Protein AF-A0A962X498-F1 (afdb_monomer_lite)

Sequence (170 aa):
VLIGLQLFASPPLLTGLVALLLALTQMLRVAGWHHPGVWRIPILWVLYTGILWLIAGLLLLALSSFGLLGSNLAKHALGVGGIGILTLGMMARVSLGHSGRPIEPARSIAIAFILLNVAAALRVFGPLLPFGAYTFWVHLAGGIWIICFLLFCRVYLPILSRPRIDGKPG

Secondary structure (DSSP, 8-state):
-HHHHHHTT--HHHHHHHHHHHHHHHHHHHHHH--GGGGG-HHHHHHHHHHHHHHHHHHHHHHHHTTSS-HHHHHHIIIIIIIIHHHHHHHHHHHHHHTT--S---HHHHHHHHHHHHHHHHHHHGGGSSSS-HHHHHHHHHHHHHHHHHHHHHHHHHHHTS--TT-S--

Structure (mmCIF, N/CA/C/O backbone):
data_AF-A0A962X498-F1
#
_entry.id   AF-A0A962X498-F1
#
loop_
_atom_site.group_PDB
_atom_site.id
_atom_site.type_symbol
_atom_site.label_atom_id
_atom_site.label_alt_id
_atom_site.label_comp_id
_atom_site.label_asym_id
_atom_site.label_entity_id
_atom_site.label_seq_id
_atom_site.pdbx_PDB_ins_code
_atom_site.Cartn_x
_atom_site.Cartn_y
_atom_site.Cartn_z
_atom_site.occupancy
_atom_site.B_iso_or_equiv
_atom_site.auth_seq_id
_atom_site.auth_comp_id
_atom_site.auth_asym_id
_atom_site.auth_atom_id
_atom_site.pdbx_PDB_model_num
ATOM 1 N N . VAL A 1 1 ? 18.383 6.383 3.170 1.00 66.44 1 VAL A N 1
ATOM 2 C CA . VAL A 1 1 ? 19.361 5.838 2.194 1.00 66.44 1 VAL A CA 1
ATOM 3 C C . VAL A 1 1 ? 18.878 6.003 0.754 1.00 66.44 1 VAL A C 1
ATOM 5 O O . VAL A 1 1 ? 19.384 6.905 0.112 1.00 66.44 1 VAL A O 1
ATOM 8 N N . LEU A 1 2 ? 17.871 5.261 0.259 1.00 66.25 2 LEU A N 1
ATOM 9 C CA . LEU A 1 2 ? 17.410 5.370 -1.146 1.00 66.25 2 LEU A CA 1
ATOM 10 C C . LEU A 1 2 ? 16.945 6.777 -1.566 1.00 66.25 2 LEU A C 1
ATOM 12 O O . LEU A 1 2 ? 17.331 7.246 -2.627 1.00 66.25 2 LEU A O 1
ATOM 16 N N . ILE A 1 3 ? 16.174 7.468 -0.716 1.00 70.56 3 ILE A N 1
ATOM 17 C CA . ILE A 1 3 ? 15.757 8.861 -0.971 1.00 70.56 3 ILE A CA 1
ATOM 18 C C . ILE A 1 3 ? 16.984 9.777 -1.083 1.00 70.56 3 ILE A C 1
ATOM 20 O O . ILE A 1 3 ? 17.054 10.604 -1.979 1.00 70.56 3 ILE A O 1
ATOM 24 N N . GLY A 1 4 ? 17.991 9.577 -0.225 1.00 59.69 4 GLY A N 1
ATOM 25 C CA . GLY A 1 4 ? 19.258 10.305 -0.308 1.00 59.69 4 GLY A CA 1
ATOM 26 C C . GLY A 1 4 ? 19.983 10.037 -1.627 1.00 59.69 4 GLY A C 1
ATOM 27 O O . GLY A 1 4 ? 20.344 10.977 -2.318 1.00 59.69 4 GLY A O 1
ATOM 28 N N . LEU A 1 5 ? 20.117 8.770 -2.032 1.00 70.25 5 LEU A N 1
ATOM 29 C CA . LEU A 1 5 ? 20.758 8.408 -3.304 1.00 70.25 5 LEU A CA 1
ATOM 30 C C . LEU A 1 5 ? 20.066 9.061 -4.513 1.00 70.25 5 LEU A C 1
ATOM 32 O O . LEU A 1 5 ? 20.739 9.547 -5.418 1.00 70.25 5 LEU A O 1
ATOM 36 N N . GLN A 1 6 ? 18.732 9.129 -4.505 1.00 70.88 6 GLN A N 1
ATOM 37 C CA . GLN A 1 6 ? 17.962 9.795 -5.559 1.00 70.88 6 GLN A CA 1
ATOM 38 C C . GLN A 1 6 ? 18.151 11.318 -5.560 1.00 70.88 6 GLN A C 1
ATOM 40 O O . GLN A 1 6 ? 18.289 11.907 -6.628 1.00 70.88 6 GLN A O 1
ATOM 45 N N . LEU A 1 7 ? 18.189 11.951 -4.384 1.00 70.69 7 LEU A N 1
ATOM 46 C CA . LEU A 1 7 ? 18.394 13.399 -4.253 1.00 70.69 7 LEU A CA 1
ATOM 47 C C . LEU A 1 7 ? 19.809 13.836 -4.653 1.00 70.69 7 LEU A C 1
ATOM 49 O O . LEU A 1 7 ? 19.977 14.922 -5.196 1.00 70.69 7 LEU A O 1
ATOM 53 N N . PHE A 1 8 ? 20.812 12.983 -4.436 1.00 75.38 8 PHE A N 1
ATOM 54 C CA . PHE A 1 8 ? 22.204 13.249 -4.812 1.00 75.38 8 PHE A CA 1
ATOM 55 C C . PHE A 1 8 ? 22.573 12.726 -6.210 1.00 75.38 8 PHE A C 1
ATOM 57 O O . PHE A 1 8 ? 23.755 12.557 -6.495 1.00 75.38 8 PHE A O 1
ATOM 64 N N . ALA A 1 9 ? 21.582 12.436 -7.068 1.00 72.19 9 ALA A N 1
ATOM 65 C CA . ALA A 1 9 ? 21.782 11.931 -8.432 1.00 72.19 9 ALA A CA 1
ATOM 66 C C . ALA A 1 9 ? 22.771 10.748 -8.508 1.00 72.19 9 ALA A C 1
ATOM 68 O O . ALA A 1 9 ? 23.609 10.662 -9.406 1.00 72.19 9 ALA A O 1
ATOM 69 N N . SER A 1 10 ? 22.693 9.837 -7.533 1.00 77.19 10 SER A N 1
ATOM 70 C CA . SER A 1 10 ? 23.596 8.690 -7.458 1.00 77.19 10 SER A CA 1
ATOM 71 C C . SER A 1 10 ? 23.469 7.799 -8.698 1.00 77.19 10 SER A C 1
ATOM 73 O O . SER A 1 10 ? 22.379 7.705 -9.273 1.00 77.19 10 SER A O 1
ATOM 75 N N . PRO A 1 11 ? 24.542 7.081 -9.084 1.00 85.56 11 PRO A N 1
ATOM 76 C CA . PRO A 1 11 ? 24.522 6.213 -10.253 1.00 85.56 11 PRO A CA 1
ATOM 77 C C . PRO A 1 11 ? 23.326 5.243 -10.226 1.00 85.56 11 PRO A C 1
ATOM 79 O O . PRO A 1 11 ? 23.074 4.625 -9.181 1.00 85.56 11 PRO A O 1
ATOM 82 N N . PRO A 1 12 ? 22.607 5.051 -11.351 1.00 86.75 12 PRO A N 1
ATOM 83 C CA . PRO A 1 12 ? 21.458 4.147 -11.413 1.00 86.75 12 PRO A CA 1
ATOM 84 C C . PRO A 1 12 ? 21.793 2.736 -10.919 1.00 86.75 12 PRO A C 1
ATOM 86 O O . PRO A 1 12 ? 21.035 2.161 -10.142 1.00 86.75 12 PRO A O 1
ATOM 89 N N . LEU A 1 13 ? 22.986 2.232 -11.256 1.00 90.94 13 LEU A N 1
ATOM 90 C CA . LEU A 1 13 ? 23.492 0.941 -10.787 1.00 90.94 13 LEU A CA 1
ATOM 91 C C . LEU A 1 13 ? 23.494 0.831 -9.254 1.00 90.94 13 LEU A C 1
ATOM 93 O O . LEU A 1 13 ? 22.976 -0.142 -8.710 1.00 90.94 13 LEU A O 1
ATOM 97 N N . LEU A 1 14 ? 24.025 1.839 -8.552 1.00 92.94 14 LEU A N 1
ATOM 98 C CA . LEU A 1 14 ? 24.075 1.843 -7.088 1.00 92.94 14 LEU A CA 1
ATOM 99 C C . LEU A 1 14 ? 22.663 1.834 -6.492 1.00 92.94 14 LEU A C 1
ATOM 101 O O . LEU A 1 14 ? 22.377 1.047 -5.592 1.00 92.94 14 LEU A O 1
ATOM 105 N N . THR A 1 15 ? 21.764 2.666 -7.025 1.00 92.06 15 THR A N 1
ATOM 106 C CA . THR A 1 15 ? 20.360 2.704 -6.585 1.00 92.06 15 THR A CA 1
ATOM 107 C C . THR A 1 15 ? 19.686 1.343 -6.766 1.00 92.06 15 THR A C 1
ATOM 109 O O . THR A 1 15 ? 19.017 0.867 -5.846 1.00 92.06 15 THR A O 1
ATOM 112 N N . GLY A 1 16 ? 19.903 0.692 -7.913 1.00 94.31 16 GLY A N 1
ATOM 113 C CA . GLY A 1 16 ? 19.333 -0.620 -8.203 1.00 94.31 16 GLY A CA 1
ATOM 114 C C . GLY A 1 16 ? 19.851 -1.716 -7.274 1.00 94.31 16 GLY A C 1
ATOM 115 O O . GLY A 1 16 ? 19.057 -2.476 -6.721 1.00 94.31 16 GLY A O 1
ATOM 116 N N . LEU A 1 17 ? 21.162 -1.755 -7.019 1.00 95.69 17 LEU A N 1
ATOM 117 C CA . LEU A 1 17 ? 21.768 -2.720 -6.096 1.00 95.69 17 LEU A CA 1
ATOM 118 C C . LEU A 1 17 ? 21.277 -2.532 -4.655 1.00 95.69 17 LEU A C 1
ATOM 120 O O . LEU A 1 17 ? 20.902 -3.507 -4.003 1.00 95.69 17 LEU A O 1
ATOM 124 N N . VAL A 1 18 ? 21.207 -1.290 -4.162 1.00 95.44 18 VAL A N 1
ATOM 125 C CA . VAL A 1 18 ? 20.657 -1.014 -2.824 1.00 95.44 18 VAL A CA 1
ATOM 126 C C . VAL A 1 18 ? 19.181 -1.413 -2.747 1.00 95.44 18 VAL A C 1
ATOM 128 O O . VAL A 1 18 ? 18.762 -1.996 -1.746 1.00 95.44 18 VAL A O 1
ATOM 131 N N . ALA A 1 19 ? 18.389 -1.147 -3.789 1.00 96.12 19 ALA A N 1
ATOM 132 C CA . ALA A 1 19 ? 16.987 -1.554 -3.831 1.00 96.12 19 ALA A CA 1
ATOM 133 C C . ALA A 1 19 ? 16.825 -3.087 -3.793 1.00 96.12 19 ALA A C 1
ATOM 135 O O . ALA A 1 19 ? 15.984 -3.575 -3.037 1.00 96.12 19 ALA A O 1
ATOM 136 N N . LEU A 1 20 ? 17.663 -3.846 -4.513 1.00 97.19 20 LEU A N 1
ATOM 137 C CA . LEU A 1 20 ? 17.680 -5.316 -4.448 1.00 97.19 20 LEU A CA 1
ATOM 138 C C . LEU A 1 20 ? 18.040 -5.836 -3.055 1.00 97.19 20 LEU A C 1
ATOM 140 O O . LEU A 1 20 ? 17.345 -6.706 -2.531 1.00 97.19 20 LEU A O 1
ATOM 144 N N . LEU A 1 21 ? 19.093 -5.294 -2.438 1.00 97.50 21 LEU A N 1
ATOM 145 C CA . LEU A 1 21 ? 19.498 -5.687 -1.086 1.00 97.50 21 LEU A CA 1
ATOM 146 C C . LEU A 1 21 ? 18.376 -5.421 -0.075 1.00 97.50 21 LEU A C 1
ATOM 148 O O . LEU A 1 21 ? 18.059 -6.274 0.755 1.00 97.50 21 LEU A O 1
ATOM 152 N N . LEU A 1 22 ? 17.715 -4.265 -0.173 1.00 97.12 22 LEU A N 1
ATOM 153 C CA . LEU A 1 22 ? 16.563 -3.955 0.669 1.00 97.12 22 LEU A CA 1
ATOM 154 C C . LEU A 1 22 ? 15.395 -4.914 0.409 1.00 97.12 22 LEU A C 1
ATOM 156 O O . LEU A 1 22 ? 14.808 -5.402 1.373 1.00 97.12 22 LEU A O 1
ATOM 160 N N . ALA A 1 23 ? 15.090 -5.247 -0.848 1.00 97.94 23 ALA A N 1
ATOM 161 C CA . ALA A 1 23 ? 14.050 -6.225 -1.166 1.00 97.94 23 ALA A CA 1
ATOM 162 C C . ALA A 1 23 ? 14.355 -7.592 -0.529 1.00 97.94 23 ALA A C 1
ATOM 164 O O . ALA A 1 23 ? 13.493 -8.154 0.146 1.00 97.94 23 ALA A O 1
ATOM 165 N N . LEU A 1 24 ? 15.595 -8.079 -0.656 1.00 97.94 24 LEU A N 1
ATOM 166 C CA . LEU A 1 24 ? 16.034 -9.353 -0.083 1.00 97.94 24 LEU A CA 1
ATOM 167 C C . LEU A 1 24 ? 15.936 -9.360 1.448 1.00 97.94 24 LEU A C 1
ATOM 169 O O . LEU A 1 24 ? 15.386 -10.293 2.029 1.00 97.94 24 LEU A O 1
ATOM 173 N N . THR A 1 25 ? 16.407 -8.304 2.118 1.00 97.38 25 THR A N 1
ATOM 174 C CA . THR A 1 25 ? 16.296 -8.208 3.586 1.00 97.38 25 THR A CA 1
ATOM 175 C C . THR A 1 25 ? 14.842 -8.201 4.058 1.00 97.38 25 THR A C 1
ATOM 177 O O . THR A 1 25 ? 14.528 -8.835 5.067 1.00 97.38 25 THR A O 1
ATOM 180 N N . GLN A 1 26 ? 13.937 -7.537 3.329 1.00 97.06 26 GLN A N 1
ATOM 181 C CA . GLN A 1 26 ? 12.509 -7.570 3.649 1.00 97.06 26 GLN A CA 1
ATOM 182 C C . GLN A 1 26 ? 11.897 -8.953 3.399 1.00 97.06 26 GLN A C 1
ATOM 184 O O . GLN A 1 26 ? 11.119 -9.413 4.232 1.00 97.06 26 GLN A O 1
ATOM 189 N N . MET A 1 27 ? 12.272 -9.648 2.320 1.00 97.38 27 MET A N 1
ATOM 190 C CA . MET A 1 27 ? 11.828 -11.026 2.071 1.00 97.38 27 MET A CA 1
ATOM 191 C C . MET A 1 27 ? 12.252 -11.969 3.200 1.00 97.38 27 MET A C 1
ATOM 193 O O . MET A 1 27 ? 11.412 -12.688 3.733 1.00 97.38 27 MET A O 1
ATOM 197 N N . LEU A 1 28 ? 13.526 -11.926 3.606 1.00 97.50 28 LEU A N 1
ATOM 198 C CA . LEU A 1 28 ? 14.053 -12.750 4.701 1.00 97.50 28 LEU A CA 1
ATOM 199 C C . LEU A 1 28 ? 13.333 -12.461 6.022 1.00 97.50 28 LEU A C 1
ATOM 201 O O . LEU A 1 28 ? 12.959 -13.381 6.747 1.00 97.50 28 LEU A O 1
ATOM 205 N N . ARG A 1 29 ? 13.083 -11.181 6.316 1.00 95.50 29 ARG A N 1
ATOM 206 C CA . ARG A 1 29 ? 12.330 -10.759 7.502 1.00 95.50 29 ARG A CA 1
ATOM 207 C C . ARG A 1 29 ? 10.899 -11.293 7.489 1.00 95.50 29 ARG A C 1
ATOM 209 O O . ARG A 1 29 ? 10.458 -11.847 8.489 1.00 95.50 29 ARG A O 1
ATOM 216 N N . VAL A 1 30 ? 10.181 -11.136 6.376 1.00 95.31 30 VAL A N 1
ATOM 217 C CA . VAL A 1 30 ? 8.801 -11.628 6.251 1.00 95.31 30 VAL A CA 1
ATOM 218 C C . VAL A 1 30 ? 8.758 -13.147 6.348 1.00 95.31 30 VAL A C 1
ATOM 220 O O . VAL A 1 30 ? 7.885 -13.666 7.033 1.00 95.31 30 VAL A O 1
ATOM 223 N N . ALA A 1 31 ? 9.708 -13.854 5.733 1.00 95.31 31 ALA A N 1
ATOM 224 C CA . ALA A 1 31 ? 9.815 -15.305 5.844 1.00 95.31 31 ALA A CA 1
ATOM 225 C C . ALA A 1 31 ? 10.033 -15.752 7.300 1.00 95.31 31 ALA A C 1
ATOM 227 O O . ALA A 1 31 ? 9.385 -16.693 7.746 1.00 95.31 31 ALA A O 1
ATOM 228 N N . GLY A 1 32 ? 10.875 -15.041 8.059 1.00 95.56 32 GLY A N 1
ATOM 229 C CA . GLY A 1 32 ? 11.110 -15.326 9.478 1.00 95.56 32 GLY A CA 1
ATOM 230 C C . GLY A 1 32 ? 9.935 -14.987 10.404 1.00 95.56 32 GLY A C 1
ATOM 231 O O . GLY A 1 32 ? 9.839 -15.545 11.492 1.00 95.56 32 GLY A O 1
ATOM 232 N N . TRP A 1 33 ? 9.041 -14.079 10.003 1.00 93.50 33 TRP A N 1
ATOM 233 C CA . TRP A 1 33 ? 7.846 -13.711 10.779 1.00 93.50 33 TRP A CA 1
ATOM 234 C C . TRP A 1 33 ? 6.591 -14.477 10.364 1.00 93.50 33 TRP A C 1
ATOM 236 O O . TRP A 1 33 ? 5.588 -14.444 11.082 1.00 93.50 33 TRP A O 1
ATOM 246 N N . HIS A 1 34 ? 6.624 -15.130 9.200 1.00 95.62 34 HIS A N 1
ATOM 247 C CA . HIS A 1 34 ? 5.446 -15.735 8.604 1.00 95.62 34 HIS A CA 1
ATOM 248 C C . HIS A 1 34 ? 4.912 -16.879 9.462 1.00 95.62 34 HIS A C 1
ATOM 250 O O . HIS A 1 34 ? 5.628 -17.789 9.868 1.00 95.62 34 HIS A O 1
ATOM 256 N N . HIS A 1 35 ? 3.602 -16.846 9.679 1.00 96.25 35 HIS A N 1
ATOM 257 C CA . HIS A 1 35 ? 2.848 -17.963 10.214 1.00 96.25 35 HIS A CA 1
ATOM 258 C C . HIS A 1 35 ? 1.621 -18.189 9.317 1.00 96.25 35 HIS A C 1
ATOM 260 O O . HIS A 1 35 ? 0.928 -17.218 8.996 1.00 96.25 35 HIS A O 1
ATOM 266 N N . PRO A 1 36 ? 1.270 -19.435 8.940 1.00 94.88 36 PRO A N 1
ATOM 267 C CA . PRO A 1 36 ? 0.139 -19.699 8.041 1.00 94.88 36 PRO A CA 1
ATOM 268 C C . PRO A 1 36 ? -1.198 -19.122 8.530 1.00 94.88 36 PRO A C 1
ATOM 270 O O . PRO A 1 36 ? -2.041 -18.721 7.728 1.00 94.88 36 PRO A O 1
ATOM 273 N N . GLY A 1 37 ? -1.379 -19.026 9.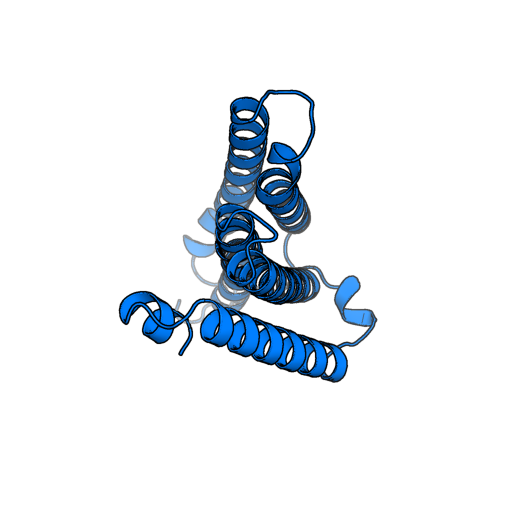852 1.00 96.69 37 GLY A N 1
ATOM 274 C CA . GLY A 1 37 ? -2.575 -18.449 10.475 1.00 96.69 37 GLY A CA 1
ATOM 275 C C . GLY A 1 37 ? -2.815 -16.965 10.164 1.00 96.69 37 GLY A C 1
ATOM 276 O O . GLY A 1 37 ? -3.954 -16.516 10.274 1.00 96.69 37 GLY A O 1
ATOM 277 N N . VAL A 1 38 ? -1.796 -16.218 9.719 1.00 96.25 38 VAL A N 1
ATOM 278 C CA . VAL A 1 38 ? -1.911 -14.795 9.342 1.00 96.25 38 VAL A CA 1
ATOM 279 C C . VAL A 1 38 ? -3.019 -14.575 8.313 1.00 96.25 38 VAL A C 1
ATOM 281 O O . VAL A 1 38 ? -3.806 -13.640 8.441 1.00 96.25 38 VAL A O 1
ATOM 284 N N . TRP A 1 39 ? -3.136 -15.471 7.330 1.00 96.38 39 TRP A N 1
ATOM 285 C CA . TRP A 1 39 ? -4.096 -15.351 6.229 1.00 96.38 39 TRP A CA 1
ATOM 286 C C . TRP A 1 39 ? -5.559 -15.497 6.663 1.00 96.38 39 TRP A C 1
ATOM 288 O O . TRP A 1 39 ? -6.460 -15.100 5.929 1.00 96.38 39 TRP A O 1
ATOM 298 N N . ARG A 1 40 ? -5.809 -16.023 7.868 1.00 96.56 40 ARG A N 1
ATOM 299 C CA . ARG A 1 40 ? -7.159 -16.160 8.435 1.00 96.56 40 ARG A CA 1
ATOM 300 C C . ARG A 1 40 ? -7.635 -14.900 9.156 1.00 96.56 40 ARG A C 1
ATOM 302 O O . ARG A 1 40 ? -8.825 -14.779 9.424 1.00 96.56 40 ARG A O 1
ATOM 309 N N . ILE A 1 41 ? -6.729 -13.971 9.472 1.00 97.31 41 ILE A N 1
ATOM 310 C CA . ILE A 1 41 ? -7.015 -12.792 10.293 1.00 97.31 41 ILE A CA 1
ATOM 311 C C . ILE A 1 41 ? -6.872 -11.529 9.427 1.00 97.31 41 ILE A C 1
ATOM 313 O O . ILE A 1 41 ? -5.744 -11.139 9.112 1.00 97.31 41 ILE A O 1
ATOM 317 N N . PRO A 1 42 ? -7.977 -10.843 9.064 1.00 97.44 42 PRO A N 1
ATOM 318 C CA . PRO A 1 42 ? -7.941 -9.706 8.143 1.00 97.44 42 PRO A CA 1
ATOM 319 C C . PRO A 1 42 ? -6.988 -8.581 8.506 1.00 97.44 42 PRO A C 1
ATOM 321 O O . PRO A 1 42 ? -6.271 -8.074 7.646 1.00 97.44 42 PRO A O 1
ATOM 324 N N . ILE A 1 43 ? -6.937 -8.226 9.788 1.00 97.06 43 ILE A N 1
ATOM 325 C CA . ILE A 1 43 ? -6.076 -7.142 10.259 1.00 97.06 43 ILE A CA 1
ATOM 326 C C . ILE A 1 43 ? -4.582 -7.491 10.201 1.00 97.06 43 ILE A C 1
ATOM 328 O O . ILE A 1 43 ? -3.749 -6.592 10.223 1.00 97.06 43 ILE A O 1
ATOM 332 N N . LEU A 1 44 ? -4.236 -8.781 10.110 1.00 96.81 44 LEU A N 1
ATOM 333 C CA . LEU A 1 44 ? -2.856 -9.232 9.950 1.00 96.81 44 LEU A CA 1
ATOM 334 C C . LEU A 1 44 ? -2.492 -9.381 8.480 1.00 96.81 44 LEU A C 1
ATOM 336 O O . LEU A 1 44 ? -1.468 -8.840 8.059 1.00 96.81 44 LEU A O 1
ATOM 340 N N . TRP A 1 45 ? -3.313 -10.073 7.683 1.00 97.88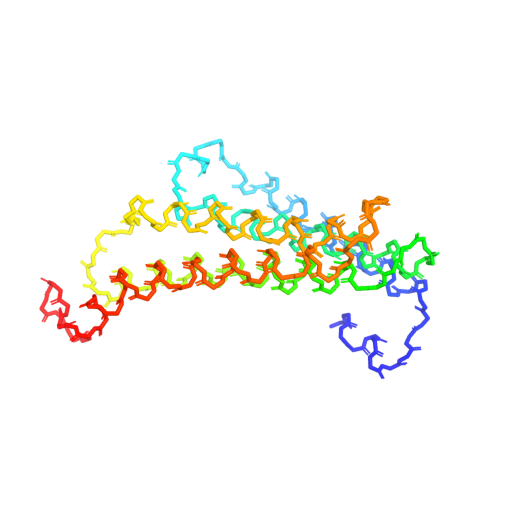 45 TRP A N 1
ATOM 341 C CA . TRP A 1 45 ? -2.942 -10.314 6.291 1.00 97.88 45 TRP A CA 1
ATOM 342 C C . TRP A 1 45 ? -2.838 -9.021 5.485 1.00 97.88 45 TRP A C 1
ATOM 344 O O . TRP A 1 45 ? -1.964 -8.929 4.627 1.00 97.88 45 TRP A O 1
ATOM 354 N N . VAL A 1 46 ? -3.638 -7.990 5.795 1.00 98.31 46 VAL A N 1
ATOM 355 C CA . VAL A 1 46 ? -3.527 -6.687 5.117 1.00 98.31 46 VAL A CA 1
ATOM 356 C C . VAL A 1 46 ? -2.132 -6.081 5.303 1.00 98.31 46 VAL A C 1
ATOM 358 O O . VAL A 1 46 ? -1.531 -5.605 4.340 1.00 98.31 46 VAL A O 1
ATOM 361 N N . LEU A 1 47 ? -1.553 -6.198 6.502 1.00 97.25 47 LEU A N 1
ATOM 362 C CA . LEU A 1 47 ? -0.204 -5.709 6.783 1.00 97.25 47 LEU A CA 1
ATOM 363 C C . LEU A 1 47 ? 0.845 -6.513 6.013 1.00 97.25 47 LEU A C 1
ATOM 365 O O . LEU A 1 47 ? 1.749 -5.929 5.421 1.00 97.25 47 LEU A O 1
ATOM 369 N N . TYR A 1 48 ? 0.683 -7.837 5.945 1.00 97.75 48 TYR A N 1
ATOM 370 C CA . TYR A 1 48 ? 1.551 -8.688 5.131 1.00 97.75 48 TYR A CA 1
ATOM 371 C C . TYR A 1 48 ? 1.482 -8.312 3.652 1.00 97.75 48 TYR A C 1
ATOM 373 O O . TYR A 1 48 ? 2.527 -8.141 3.031 1.00 97.75 48 TYR A O 1
ATOM 381 N N . THR A 1 49 ? 0.287 -8.100 3.093 1.00 98.19 49 THR A N 1
ATOM 382 C CA . THR A 1 49 ? 0.155 -7.668 1.693 1.00 98.19 49 THR A CA 1
ATOM 383 C C . THR A 1 49 ? 0.809 -6.310 1.445 1.00 98.19 49 THR A C 1
ATOM 385 O O . THR A 1 49 ? 1.476 -6.143 0.428 1.00 98.19 49 THR A O 1
ATOM 388 N N . GLY A 1 50 ? 0.728 -5.373 2.395 1.00 98.25 50 GLY A N 1
ATOM 389 C CA . GLY A 1 50 ? 1.447 -4.102 2.315 1.00 98.25 50 GLY A CA 1
ATOM 390 C C . GLY A 1 50 ? 2.974 -4.269 2.288 1.00 98.25 50 GLY A C 1
ATOM 391 O O . GLY A 1 50 ? 3.652 -3.620 1.492 1.00 98.25 50 GLY A O 1
ATOM 392 N N . ILE A 1 51 ? 3.532 -5.189 3.085 1.00 97.75 51 ILE A N 1
ATOM 393 C CA . ILE A 1 51 ? 4.972 -5.505 3.032 1.00 97.75 51 ILE A CA 1
ATOM 394 C C . ILE A 1 51 ? 5.336 -6.223 1.721 1.00 97.75 51 ILE A C 1
ATOM 396 O O . ILE A 1 51 ? 6.381 -5.938 1.139 1.00 97.75 51 ILE A O 1
ATOM 400 N N . LEU A 1 52 ? 4.477 -7.105 1.203 1.00 98.12 52 LEU A N 1
ATOM 401 C CA . LEU A 1 52 ? 4.690 -7.730 -0.108 1.00 98.12 52 LEU A CA 1
ATOM 402 C C . LEU A 1 52 ? 4.727 -6.683 -1.230 1.00 98.12 52 LEU A C 1
ATOM 404 O O . LEU A 1 52 ? 5.585 -6.761 -2.107 1.00 98.12 52 LEU A O 1
ATOM 408 N N . TRP A 1 53 ? 3.875 -5.659 -1.169 1.00 98.56 53 TRP A N 1
ATOM 409 C CA . TRP A 1 53 ? 3.933 -4.525 -2.093 1.00 98.56 53 TRP A CA 1
ATOM 410 C C . TRP A 1 53 ? 5.181 -3.659 -1.916 1.00 98.56 53 TRP A C 1
ATOM 412 O O . TRP A 1 53 ? 5.729 -3.191 -2.913 1.00 98.56 53 TRP A O 1
ATOM 422 N N . LEU A 1 54 ? 5.669 -3.472 -0.686 1.00 98.25 54 LEU A N 1
ATOM 423 C CA . LEU A 1 54 ? 6.961 -2.824 -0.435 1.00 98.25 54 LEU A CA 1
ATOM 424 C C . LEU A 1 54 ? 8.100 -3.595 -1.119 1.00 98.25 54 LEU A C 1
ATOM 426 O O . LEU A 1 54 ? 8.909 -2.996 -1.825 1.00 98.25 54 LEU A O 1
ATOM 430 N N . ILE A 1 55 ? 8.137 -4.919 -0.951 1.00 98.44 55 ILE A N 1
ATOM 431 C CA . ILE A 1 55 ? 9.120 -5.800 -1.595 1.00 98.44 55 ILE A CA 1
ATOM 432 C C . ILE A 1 55 ? 9.006 -5.695 -3.120 1.00 98.44 55 ILE A C 1
ATOM 434 O O . ILE A 1 55 ? 10.003 -5.431 -3.790 1.00 98.44 55 ILE A O 1
ATOM 438 N N . ALA A 1 56 ? 7.797 -5.832 -3.670 1.00 98.38 56 ALA A N 1
ATOM 439 C CA . ALA A 1 56 ? 7.554 -5.712 -5.105 1.00 98.38 56 ALA A CA 1
ATOM 440 C C . ALA A 1 56 ? 7.977 -4.336 -5.644 1.00 98.38 56 ALA A C 1
ATOM 442 O O . ALA A 1 56 ? 8.622 -4.248 -6.684 1.00 98.38 56 ALA A O 1
ATOM 443 N N . GLY A 1 57 ? 7.679 -3.258 -4.918 1.00 97.94 57 GLY A N 1
ATOM 444 C CA . GLY A 1 57 ? 8.081 -1.902 -5.275 1.00 97.94 57 GLY A CA 1
ATOM 445 C C . GLY A 1 57 ? 9.597 -1.695 -5.279 1.00 97.94 57 GLY A C 1
ATOM 446 O O . GLY A 1 57 ? 10.107 -1.016 -6.168 1.00 97.94 57 GLY A O 1
ATOM 447 N N . LEU A 1 58 ? 10.329 -2.317 -4.349 1.00 97.94 58 LEU A N 1
ATOM 448 C CA . LEU A 1 58 ? 11.797 -2.303 -4.327 1.00 97.94 58 LEU A CA 1
ATOM 449 C C . LEU A 1 58 ? 12.401 -3.100 -5.494 1.00 97.94 58 LEU A C 1
ATOM 451 O O . LEU A 1 58 ? 13.349 -2.631 -6.122 1.00 97.94 58 LEU A O 1
ATOM 455 N N . LEU A 1 59 ? 11.827 -4.257 -5.838 1.00 98.12 59 LEU A N 1
ATOM 456 C CA . LEU A 1 59 ? 12.241 -5.021 -7.020 1.00 98.12 59 LEU A CA 1
ATOM 457 C C . LEU A 1 59 ? 11.985 -4.238 -8.314 1.00 98.12 59 LEU A C 1
ATOM 459 O O . LEU A 1 59 ? 12.867 -4.138 -9.163 1.00 98.12 59 LEU A O 1
ATOM 463 N N . LEU A 1 60 ? 10.804 -3.630 -8.449 1.00 97.25 60 LEU A N 1
ATOM 464 C CA . LEU A 1 60 ? 10.465 -2.778 -9.592 1.00 97.25 60 LEU A CA 1
ATOM 465 C C . LEU A 1 60 ? 11.380 -1.551 -9.675 1.00 97.25 60 LEU A C 1
ATOM 467 O O . LEU A 1 60 ? 11.738 -1.132 -10.776 1.00 97.25 60 LEU A O 1
ATOM 471 N N . LEU A 1 61 ? 11.784 -0.985 -8.531 1.00 96.25 61 LEU A N 1
ATOM 472 C CA . LEU A 1 61 ? 12.752 0.108 -8.486 1.00 96.25 61 LEU A CA 1
ATOM 473 C C . LEU A 1 61 ? 14.114 -0.350 -9.012 1.00 96.25 61 LEU A C 1
ATOM 475 O O . LEU A 1 61 ? 14.691 0.344 -9.842 1.00 96.25 61 LEU A O 1
ATOM 479 N N . ALA A 1 62 ? 14.591 -1.524 -8.594 1.00 96.50 62 ALA A N 1
ATOM 480 C CA . ALA A 1 62 ? 15.838 -2.086 -9.097 1.00 96.50 62 ALA A CA 1
ATOM 481 C C . ALA A 1 62 ? 15.807 -2.330 -10.610 1.00 96.50 62 ALA A C 1
ATOM 483 O O . ALA A 1 62 ? 16.696 -1.872 -11.326 1.00 96.50 62 ALA A O 1
ATOM 484 N N . LEU A 1 63 ? 14.750 -2.978 -11.105 1.00 96.38 63 LEU A N 1
ATOM 485 C CA . LEU A 1 63 ? 14.560 -3.212 -12.539 1.00 96.38 63 LEU A CA 1
ATOM 486 C C . LEU A 1 63 ? 14.517 -1.896 -13.324 1.00 96.38 63 LEU A C 1
ATOM 488 O O . LEU A 1 63 ? 15.116 -1.793 -14.394 1.00 96.38 63 LEU A O 1
ATOM 492 N N . SER A 1 64 ? 13.857 -0.869 -12.784 1.00 95.19 64 SER A N 1
ATOM 493 C CA . SER A 1 64 ? 13.828 0.452 -13.409 1.00 95.19 64 SER A CA 1
ATOM 494 C C . SER A 1 64 ? 15.195 1.136 -13.409 1.00 95.19 64 SER A C 1
ATOM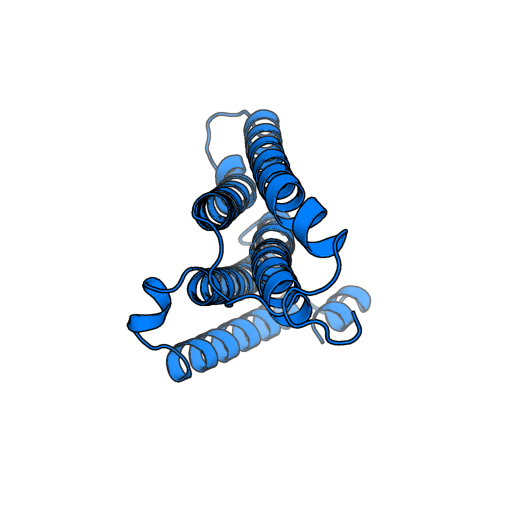 496 O O . SER A 1 64 ? 15.582 1.727 -14.414 1.00 95.19 64 SER A O 1
ATOM 498 N N . SER A 1 65 ? 15.964 1.009 -12.326 1.00 94.19 65 SER A N 1
ATOM 499 C CA . SER A 1 65 ? 17.336 1.518 -12.238 1.00 94.19 65 SER A CA 1
ATOM 500 C C . SER A 1 65 ? 18.302 0.843 -13.217 1.00 94.19 65 SER A C 1
ATOM 502 O O . SER A 1 65 ? 19.288 1.461 -13.608 1.00 94.19 65 SER A O 1
ATOM 504 N N . PHE A 1 66 ? 18.009 -0.385 -13.648 1.00 94.50 66 PHE A N 1
ATOM 505 C CA . PHE A 1 66 ? 18.746 -1.082 -14.709 1.00 94.50 66 PHE A CA 1
ATOM 506 C C . PHE A 1 66 ? 18.200 -0.809 -16.119 1.00 94.50 66 PHE A C 1
ATOM 508 O O . PHE A 1 66 ? 18.663 -1.414 -17.080 1.00 94.50 66 PHE A O 1
ATOM 515 N N . GLY A 1 67 ? 17.218 0.088 -16.262 1.00 93.19 67 GLY A N 1
ATOM 516 C CA . GLY A 1 67 ? 16.639 0.461 -17.555 1.00 93.19 67 GLY A CA 1
ATOM 517 C C . GLY A 1 67 ? 15.642 -0.549 -18.130 1.00 93.19 67 GLY A C 1
ATOM 518 O O . GLY A 1 67 ? 15.226 -0.394 -19.273 1.00 93.19 67 GLY A O 1
ATOM 519 N N . LEU A 1 68 ? 15.231 -1.563 -17.361 1.00 93.06 68 LEU A N 1
ATOM 520 C CA . LEU A 1 68 ? 14.344 -2.630 -17.846 1.00 93.06 68 LEU A CA 1
ATOM 521 C C . LEU A 1 68 ? 12.860 -2.249 -17.805 1.00 93.06 68 LEU A C 1
ATOM 523 O O . LEU A 1 68 ? 12.061 -2.796 -18.558 1.00 93.06 68 LEU A O 1
ATOM 527 N N . LEU A 1 69 ? 12.472 -1.339 -16.906 1.00 91.94 69 LEU A N 1
ATOM 528 C CA . LEU A 1 69 ? 11.082 -0.925 -16.691 1.00 91.94 69 LEU A CA 1
ATOM 529 C C . LEU A 1 69 ? 10.973 0.579 -16.407 1.00 91.94 69 LEU A C 1
ATOM 531 O O . LEU A 1 69 ? 11.904 1.225 -15.923 1.00 91.94 69 LEU A O 1
ATOM 535 N N . GLY A 1 70 ? 9.784 1.139 -16.635 1.00 89.44 70 GLY A N 1
ATOM 536 C CA . GLY A 1 70 ? 9.477 2.521 -16.267 1.00 89.44 70 GLY A CA 1
ATOM 537 C C . GLY A 1 70 ? 9.393 2.725 -14.748 1.00 89.44 70 GLY A C 1
ATOM 538 O O . GLY A 1 70 ? 8.748 1.953 -14.038 1.00 89.44 70 GLY A O 1
ATOM 539 N N . SER A 1 71 ? 9.965 3.825 -14.246 1.00 89.38 71 SER A N 1
ATOM 540 C CA . SER A 1 71 ? 10.020 4.123 -12.800 1.00 89.38 71 SER A CA 1
ATOM 541 C C . SER A 1 71 ? 8.649 4.336 -12.147 1.00 89.38 71 SER A C 1
ATOM 543 O O . SER A 1 71 ? 8.508 4.227 -10.928 1.00 89.38 71 SER A O 1
ATOM 545 N N . ASN A 1 72 ? 7.612 4.605 -12.945 1.00 92.25 72 ASN A N 1
ATOM 546 C CA . ASN A 1 72 ? 6.244 4.795 -12.465 1.00 92.25 72 ASN A CA 1
ATOM 547 C C . ASN A 1 72 ? 5.665 3.532 -11.811 1.00 92.25 72 ASN A C 1
ATOM 549 O O . ASN A 1 72 ? 4.933 3.651 -10.829 1.00 92.25 72 ASN A O 1
ATOM 553 N N . LEU A 1 73 ? 6.028 2.335 -12.288 1.00 94.88 73 LEU A N 1
ATOM 554 C CA . LEU A 1 73 ? 5.572 1.070 -11.697 1.00 94.88 73 LEU A CA 1
ATOM 555 C C . LEU A 1 73 ? 6.043 0.958 -10.245 1.00 94.88 73 LEU A C 1
ATOM 557 O O . LEU A 1 73 ? 5.239 0.702 -9.352 1.00 94.88 73 LEU A O 1
ATOM 561 N N . ALA A 1 74 ? 7.330 1.228 -10.007 1.00 95.94 74 ALA A N 1
ATOM 562 C CA . ALA A 1 74 ? 7.921 1.210 -8.675 1.00 95.94 74 ALA A CA 1
ATOM 563 C C . ALA A 1 74 ? 7.252 2.231 -7.746 1.00 95.94 74 ALA A C 1
ATOM 565 O O . ALA A 1 74 ? 6.859 1.892 -6.631 1.00 95.94 74 ALA A O 1
ATOM 566 N N . LYS A 1 75 ? 7.051 3.470 -8.220 1.00 95.69 75 LYS A N 1
ATOM 567 C CA . LYS A 1 75 ? 6.393 4.532 -7.439 1.00 95.69 75 LYS A CA 1
ATOM 568 C C . LYS A 1 75 ? 4.982 4.135 -7.008 1.00 95.69 75 LYS A C 1
ATOM 570 O O . LYS A 1 75 ? 4.621 4.338 -5.852 1.00 95.69 75 LYS A O 1
ATOM 575 N N . HIS A 1 76 ? 4.187 3.556 -7.907 1.00 97.69 76 HIS A N 1
ATOM 576 C CA . HIS A 1 76 ? 2.821 3.153 -7.578 1.00 97.69 76 HIS A CA 1
ATOM 577 C C . HIS A 1 76 ? 2.765 1.883 -6.728 1.00 97.69 76 HIS A C 1
ATOM 579 O O . HIS A 1 76 ? 1.950 1.824 -5.812 1.00 97.69 76 HIS A O 1
ATOM 585 N N . ALA A 1 77 ? 3.663 0.921 -6.941 1.00 98.25 77 ALA A N 1
ATOM 586 C CA . ALA A 1 77 ? 3.781 -0.240 -6.066 1.00 98.25 77 ALA A CA 1
ATOM 587 C C . ALA A 1 77 ? 4.146 0.175 -4.630 1.00 98.25 77 ALA A C 1
ATOM 589 O O . ALA A 1 77 ? 3.513 -0.286 -3.685 1.00 98.25 77 ALA A O 1
ATOM 590 N N . LEU A 1 78 ? 5.091 1.108 -4.457 1.00 97.88 78 LEU A N 1
ATOM 591 C CA . LEU A 1 78 ? 5.486 1.626 -3.142 1.00 97.88 78 LEU A CA 1
ATOM 592 C C . LEU A 1 78 ? 4.407 2.514 -2.504 1.00 97.88 78 LEU A C 1
ATOM 594 O O . LEU A 1 78 ? 4.117 2.369 -1.320 1.00 97.88 78 LEU A O 1
ATOM 598 N N . GLY A 1 79 ? 3.812 3.432 -3.269 1.00 97.62 79 GLY A N 1
ATOM 599 C CA . GLY A 1 79 ? 2.847 4.404 -2.754 1.00 97.62 79 GLY A CA 1
ATOM 600 C C . GLY A 1 79 ? 1.448 3.824 -2.549 1.00 97.62 79 GLY A C 1
ATOM 601 O O . GLY A 1 79 ? 0.913 3.860 -1.446 1.00 97.62 79 GLY A O 1
ATOM 602 N N . VAL A 1 80 ? 0.851 3.277 -3.610 1.00 97.25 80 VAL A N 1
ATOM 603 C CA . VAL A 1 80 ? -0.524 2.747 -3.597 1.00 97.25 80 VAL A CA 1
ATOM 604 C C . VAL A 1 80 ? -0.548 1.383 -2.907 1.00 97.25 80 VAL A C 1
ATOM 606 O O . VAL A 1 80 ? -1.346 1.170 -1.999 1.00 97.25 80 VAL A O 1
ATOM 609 N N . GLY A 1 81 ? 0.358 0.483 -3.297 1.00 97.88 81 GLY A N 1
ATOM 610 C CA . GLY A 1 81 ? 0.463 -0.854 -2.716 1.00 97.88 81 GLY A CA 1
ATOM 611 C C . GLY A 1 81 ? 1.067 -0.844 -1.311 1.00 97.88 81 GLY A C 1
ATOM 612 O O . GLY A 1 81 ? 0.429 -1.268 -0.360 1.00 97.88 81 GLY A O 1
ATOM 613 N N . GLY A 1 82 ? 2.291 -0.345 -1.150 1.00 98.00 82 GLY A N 1
ATOM 614 C CA . GLY A 1 82 ? 2.998 -0.390 0.130 1.00 98.00 82 GLY A CA 1
ATOM 615 C C . GLY A 1 82 ? 2.357 0.516 1.179 1.00 98.00 82 GLY A C 1
ATOM 616 O O . GLY A 1 82 ? 1.730 0.049 2.130 1.00 98.00 82 GLY A O 1
ATOM 617 N N . ILE A 1 83 ? 2.503 1.830 1.000 1.00 98.06 83 ILE A N 1
ATOM 618 C CA . ILE A 1 83 ? 2.035 2.831 1.968 1.00 98.06 83 ILE A CA 1
ATOM 619 C C . ILE A 1 83 ? 0.512 2.789 2.096 1.00 98.06 83 ILE A C 1
ATOM 621 O O . ILE A 1 83 ? 0.007 2.760 3.216 1.00 98.06 83 ILE A O 1
ATOM 625 N N . GLY A 1 84 ? -0.225 2.749 0.985 1.00 98.12 84 GLY A N 1
ATOM 626 C CA . GLY A 1 84 ? -1.688 2.733 0.994 1.00 98.12 84 GLY A CA 1
ATOM 627 C C . GLY A 1 84 ? -2.281 1.582 1.804 1.00 98.12 84 GLY A C 1
ATOM 628 O O . GLY A 1 84 ? -3.079 1.813 2.715 1.00 98.12 84 GLY A O 1
ATOM 629 N N . ILE A 1 85 ? -1.865 0.347 1.510 1.00 98.62 85 ILE A N 1
ATOM 630 C CA . ILE A 1 85 ? -2.418 -0.853 2.154 1.00 98.62 85 ILE A CA 1
ATOM 631 C C . ILE A 1 85 ? -1.988 -0.944 3.618 1.00 98.62 85 ILE A C 1
ATOM 633 O O . ILE A 1 85 ? -2.833 -1.212 4.478 1.00 98.62 85 ILE A O 1
ATOM 637 N N . LEU A 1 86 ? -0.717 -0.653 3.928 1.00 98.31 86 LEU A N 1
ATOM 638 C CA . LEU A 1 86 ? -0.254 -0.582 5.319 1.00 98.31 86 LEU A CA 1
ATOM 639 C C . LEU A 1 86 ? -1.044 0.461 6.108 1.00 98.31 86 LEU A C 1
ATOM 641 O O . LEU A 1 86 ? -1.486 0.178 7.219 1.00 98.31 86 LEU A O 1
ATOM 645 N N . THR A 1 87 ? -1.263 1.642 5.530 1.00 98.25 87 THR A N 1
ATOM 646 C CA . THR A 1 87 ? -1.985 2.732 6.194 1.00 98.25 87 THR A CA 1
ATOM 647 C C . THR A 1 87 ? -3.426 2.331 6.463 1.00 98.25 87 THR A C 1
ATOM 649 O O . THR A 1 87 ? -3.886 2.472 7.591 1.00 98.25 87 THR A O 1
ATOM 652 N N . LEU A 1 88 ? -4.134 1.766 5.484 1.00 98.44 88 LEU A N 1
ATOM 653 C CA . LEU A 1 88 ? -5.512 1.323 5.684 1.00 98.44 88 LEU A CA 1
ATOM 654 C C . LEU A 1 88 ? -5.627 0.268 6.797 1.00 98.44 88 LEU A C 1
ATOM 656 O O . LEU A 1 88 ? -6.486 0.387 7.674 1.00 98.44 88 LEU A O 1
ATOM 660 N N . GLY A 1 89 ? -4.741 -0.733 6.791 1.00 98.12 89 GLY A N 1
ATOM 661 C CA . GLY A 1 89 ? -4.695 -1.762 7.831 1.00 98.12 89 GLY A CA 1
ATOM 662 C C . GLY A 1 89 ? -4.373 -1.193 9.215 1.00 98.12 89 GLY A C 1
ATOM 663 O O . GLY A 1 89 ? -5.045 -1.514 10.199 1.00 98.12 89 GLY A O 1
ATOM 664 N N . MET A 1 90 ? -3.384 -0.300 9.294 1.00 98.25 90 MET A N 1
ATOM 665 C CA . MET A 1 90 ? -2.986 0.350 10.543 1.00 98.25 90 MET A CA 1
ATOM 666 C C . MET A 1 90 ? -4.073 1.273 11.084 1.00 98.25 90 MET A C 1
ATOM 668 O O . MET A 1 90 ? -4.370 1.198 12.273 1.00 98.25 90 MET A O 1
ATOM 672 N N . MET A 1 91 ? -4.711 2.085 10.239 1.00 98.12 91 MET A N 1
ATOM 673 C CA . MET A 1 91 ? -5.827 2.937 10.648 1.00 98.12 91 MET A CA 1
ATOM 674 C C . MET A 1 91 ? -6.969 2.095 11.216 1.00 98.12 91 MET A C 1
ATOM 676 O O . MET A 1 91 ? -7.414 2.365 12.323 1.00 98.12 91 MET A O 1
ATOM 680 N N . ALA A 1 92 ? -7.375 1.018 10.535 1.00 98.12 92 ALA A N 1
ATOM 681 C CA . ALA A 1 92 ? -8.420 0.118 11.029 1.00 98.12 92 ALA A CA 1
ATOM 682 C C . ALA A 1 92 ? -8.076 -0.475 12.408 1.00 98.12 92 ALA A C 1
ATOM 684 O O . ALA A 1 92 ? -8.916 -0.492 13.313 1.00 98.12 92 ALA A O 1
ATOM 685 N N . ARG A 1 93 ? -6.826 -0.922 12.592 1.00 97.81 93 ARG A N 1
ATOM 686 C CA . ARG A 1 93 ? -6.337 -1.495 13.854 1.00 97.81 93 ARG A CA 1
ATOM 687 C C . ARG A 1 93 ? -6.324 -0.462 14.978 1.00 97.81 93 ARG A C 1
ATOM 689 O O . ARG A 1 93 ? -6.818 -0.741 16.069 1.00 97.81 93 ARG A O 1
ATOM 696 N N . VAL A 1 94 ? -5.744 0.706 14.713 1.00 96.88 94 VAL A N 1
ATOM 697 C CA . VAL A 1 94 ? -5.614 1.817 15.666 1.00 96.88 94 VAL A CA 1
ATOM 698 C C . VAL A 1 94 ? -7.000 2.321 16.057 1.00 96.88 94 VAL A C 1
ATOM 700 O O . VAL A 1 94 ? -7.278 2.443 17.246 1.00 96.88 94 VAL A O 1
ATOM 703 N N . SER A 1 95 ? -7.912 2.509 15.100 1.00 97.12 95 SER A N 1
ATOM 704 C CA . SER A 1 95 ? -9.284 2.932 15.391 1.00 97.12 95 SER A CA 1
ATOM 705 C C . SER A 1 95 ? -10.004 1.974 16.342 1.00 97.12 95 SER A C 1
ATOM 707 O O . SER A 1 95 ? -10.680 2.433 17.257 1.00 97.12 95 SER A O 1
ATOM 709 N N . LEU A 1 96 ? -9.846 0.655 16.184 1.00 97.19 96 LEU A N 1
ATOM 710 C CA . LEU A 1 96 ? -10.444 -0.326 17.104 1.00 97.19 96 LEU A CA 1
ATOM 711 C C . LEU A 1 96 ? -9.753 -0.326 18.475 1.00 97.19 96 LEU A C 1
ATOM 713 O O . LEU A 1 96 ? -10.423 -0.190 19.498 1.00 97.19 96 LEU A O 1
ATOM 717 N N . GLY A 1 97 ? -8.420 -0.395 18.502 1.00 96.25 97 GLY A N 1
ATOM 718 C CA . GLY A 1 97 ? -7.653 -0.441 19.751 1.00 96.25 97 GLY A CA 1
ATOM 719 C C . GLY A 1 97 ? -7.839 0.806 20.624 1.00 96.25 97 GLY A C 1
ATOM 720 O O . GLY A 1 97 ? -8.015 0.698 21.838 1.00 96.25 97 GLY A O 1
ATOM 721 N N . HIS A 1 98 ? -7.875 1.993 20.015 1.00 94.88 98 HIS A N 1
ATOM 722 C CA . HIS A 1 98 ? -8.069 3.255 20.735 1.00 94.88 98 HIS A CA 1
ATOM 723 C C . HIS A 1 98 ? -9.539 3.590 21.021 1.00 94.88 98 HIS A C 1
ATOM 725 O O . HIS A 1 98 ? -9.788 4.487 21.819 1.00 94.88 98 HIS A O 1
ATOM 731 N N . SER A 1 99 ? -10.505 2.857 20.456 1.00 96.06 99 SER A N 1
ATOM 732 C CA . SER A 1 99 ? -11.926 2.968 20.836 1.00 96.06 99 SER A CA 1
ATOM 733 C C . SER A 1 99 ? -12.361 1.929 21.883 1.00 96.06 99 SER A C 1
ATOM 735 O O . SER A 1 99 ? -13.540 1.867 22.239 1.00 96.06 99 SER A O 1
ATOM 737 N N . GLY A 1 100 ? -11.424 1.109 22.382 1.00 95.25 100 GLY A N 1
ATOM 738 C CA . GLY A 1 100 ? -11.694 0.045 23.357 1.00 95.25 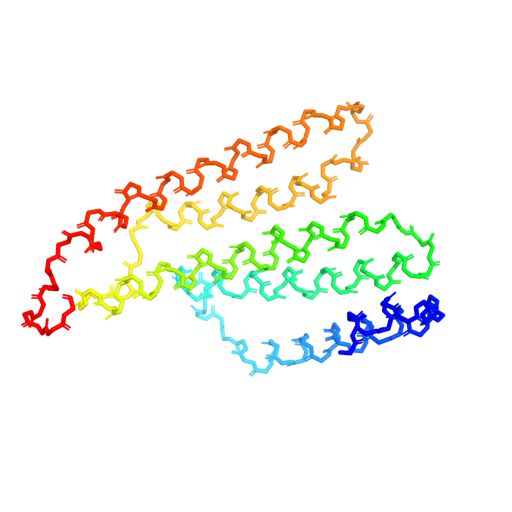100 GLY A CA 1
ATOM 739 C C . GLY A 1 100 ? -12.434 -1.160 22.766 1.00 95.25 100 GLY A C 1
ATOM 740 O O . GLY A 1 100 ? -13.033 -1.935 23.505 1.00 95.25 100 GLY A O 1
ATOM 741 N N . ARG A 1 101 ? -12.435 -1.310 21.436 1.00 96.06 101 ARG A N 1
ATOM 742 C CA . ARG A 1 101 ? -13.153 -2.375 20.724 1.00 96.06 101 ARG A CA 1
ATOM 743 C C . ARG A 1 101 ? -12.235 -3.567 20.433 1.00 96.06 101 ARG A C 1
ATOM 745 O O . ARG A 1 101 ? -11.027 -3.372 20.272 1.00 96.06 101 ARG A O 1
ATOM 752 N N . PRO A 1 102 ? -12.786 -4.788 20.290 1.00 96.12 102 PRO A N 1
ATOM 753 C CA . PRO A 1 102 ? -12.030 -5.917 19.755 1.00 96.12 102 PRO A CA 1
ATOM 754 C C . PRO A 1 102 ? -11.393 -5.555 18.408 1.00 96.12 102 PRO A C 1
ATOM 756 O O . PRO A 1 102 ? -12.024 -4.896 17.579 1.00 96.12 102 PRO A O 1
ATOM 759 N N . ILE A 1 103 ? -10.148 -5.984 18.174 1.00 97.12 103 ILE A N 1
ATOM 760 C CA . ILE A 1 103 ? -9.408 -5.718 16.926 1.00 97.12 103 ILE A CA 1
ATOM 761 C C . ILE A 1 103 ? -9.854 -6.709 15.838 1.00 97.12 103 ILE A C 1
ATOM 763 O O . ILE A 1 103 ? -9.068 -7.456 15.257 1.00 97.12 103 ILE A O 1
ATOM 767 N N . GLU A 1 104 ? -11.153 -6.707 15.575 1.00 96.12 104 GLU A N 1
ATOM 768 C CA . GLU A 1 104 ? -11.814 -7.513 14.562 1.00 96.12 104 GLU A CA 1
ATOM 769 C C . GLU A 1 104 ? -12.528 -6.566 13.593 1.00 96.12 104 GLU A C 1
ATOM 771 O O . GLU A 1 104 ? -13.554 -5.972 13.937 1.00 96.12 104 GLU A O 1
ATOM 776 N N . PRO A 1 105 ? -11.973 -6.338 12.391 1.00 95.75 105 PRO A N 1
ATOM 777 C CA . PRO A 1 105 ? -12.587 -5.426 11.442 1.00 95.75 105 PRO A CA 1
ATOM 778 C C . PRO A 1 105 ? -13.911 -6.001 10.929 1.00 95.75 105 PRO A C 1
ATOM 780 O O . PRO A 1 105 ? -14.037 -7.200 10.677 1.00 95.75 105 PRO A O 1
ATOM 783 N N . ALA A 1 106 ? -14.890 -5.122 10.701 1.00 96.56 106 ALA A N 1
ATOM 784 C CA . ALA A 1 106 ? -16.138 -5.496 10.043 1.00 96.56 106 ALA A CA 1
ATOM 785 C C . ALA A 1 106 ? -15.868 -6.122 8.661 1.00 96.56 106 ALA A C 1
ATOM 787 O O . ALA A 1 106 ? -14.898 -5.776 7.982 1.00 96.56 106 ALA A O 1
ATOM 788 N N . ARG A 1 107 ? -16.771 -6.992 8.188 1.00 96.88 107 ARG A N 1
ATOM 789 C CA . ARG A 1 107 ? -16.639 -7.643 6.868 1.00 96.88 107 ARG A CA 1
ATOM 790 C C . ARG A 1 107 ? -16.457 -6.636 5.724 1.00 96.88 107 ARG A C 1
ATOM 792 O O . ARG A 1 107 ? -15.670 -6.886 4.819 1.00 96.88 107 ARG A O 1
ATOM 799 N N . SER A 1 108 ? -17.120 -5.480 5.788 1.00 97.62 108 SER A N 1
ATOM 800 C CA . SER A 1 108 ? -16.961 -4.388 4.813 1.00 97.62 108 SER A CA 1
ATOM 801 C C . SER A 1 108 ? -15.532 -3.838 4.746 1.00 97.62 108 SER A C 1
ATOM 803 O O . SER A 1 108 ? -15.077 -3.452 3.674 1.00 97.62 108 SER A O 1
ATOM 805 N N . ILE A 1 109 ? -14.803 -3.838 5.862 1.00 98.38 109 ILE A N 1
ATOM 806 C CA . ILE A 1 109 ? -13.405 -3.401 5.928 1.00 98.38 109 ILE A CA 1
ATOM 807 C C . ILE A 1 109 ? -12.465 -4.476 5.388 1.00 98.38 109 ILE A C 1
ATOM 809 O O . ILE A 1 109 ? -11.531 -4.151 4.663 1.00 98.38 109 ILE A O 1
ATOM 813 N N . ALA A 1 110 ? -12.744 -5.757 5.644 1.00 98.00 110 ALA A N 1
ATOM 814 C CA . ALA A 1 110 ? -12.011 -6.840 4.986 1.00 98.00 110 ALA A CA 1
ATOM 815 C C . ALA A 1 110 ? -12.181 -6.786 3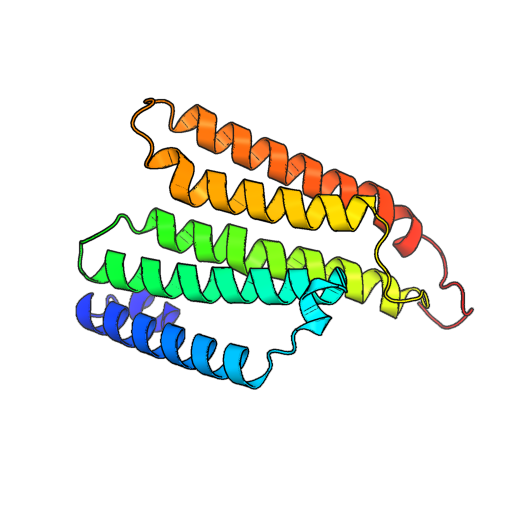.453 1.00 98.00 110 ALA A C 1
ATOM 817 O O . ALA A 1 110 ? -11.209 -6.958 2.720 1.00 98.00 110 ALA A O 1
ATOM 818 N N . ILE A 1 111 ? -13.387 -6.464 2.965 1.00 98.31 111 ILE A N 1
ATOM 819 C CA . ILE A 1 111 ? -13.636 -6.196 1.539 1.00 98.31 111 ILE A CA 1
ATOM 820 C C . ILE A 1 111 ? -12.821 -4.984 1.068 1.00 98.31 111 ILE A C 1
ATOM 822 O O . ILE A 1 111 ? -12.183 -5.060 0.022 1.00 98.31 111 ILE A O 1
ATOM 826 N N . ALA A 1 112 ? -12.771 -3.898 1.845 1.00 98.44 112 ALA A N 1
ATOM 827 C CA . ALA A 1 112 ? -11.951 -2.729 1.525 1.00 98.44 112 ALA A CA 1
ATOM 828 C C . ALA A 1 112 ? -10.454 -3.088 1.386 1.00 98.44 112 ALA A C 1
ATOM 830 O O . ALA A 1 112 ? -9.813 -2.659 0.430 1.00 98.44 112 ALA A O 1
ATOM 831 N N . PHE A 1 113 ? -9.907 -3.948 2.253 1.00 98.56 113 PHE A N 1
ATOM 832 C CA . PHE A 1 113 ? -8.521 -4.430 2.138 1.00 98.56 113 PHE A CA 1
ATOM 833 C C . PHE A 1 113 ? -8.258 -5.174 0.818 1.00 98.56 113 PHE A C 1
ATOM 835 O O . PHE A 1 113 ? -7.198 -5.005 0.206 1.00 98.56 113 PHE A O 1
ATOM 842 N N . ILE A 1 114 ? -9.219 -5.986 0.365 1.00 98.56 114 ILE A N 1
ATOM 843 C CA . ILE A 1 114 ? -9.134 -6.702 -0.917 1.00 98.56 114 ILE A CA 1
ATOM 844 C C . ILE A 1 114 ? -9.206 -5.702 -2.072 1.00 98.56 114 ILE A C 1
ATOM 846 O O . ILE A 1 114 ? -8.344 -5.712 -2.950 1.00 98.56 114 ILE A O 1
ATOM 850 N N . LEU A 1 115 ? -10.194 -4.803 -2.050 1.00 98.62 115 LEU A N 1
ATOM 851 C CA . LEU A 1 115 ? -10.374 -3.776 -3.076 1.00 98.62 115 LEU A CA 1
ATOM 852 C C . LEU A 1 115 ? -9.128 -2.901 -3.225 1.00 98.62 115 LEU A C 1
ATOM 854 O O . LEU A 1 115 ? -8.738 -2.589 -4.346 1.00 98.62 115 LEU A O 1
ATOM 858 N N . LEU A 1 116 ? -8.459 -2.551 -2.126 1.00 98.62 116 LEU A N 1
ATOM 859 C CA . LEU A 1 116 ? -7.244 -1.745 -2.187 1.00 98.62 116 LEU A CA 1
ATOM 860 C C . LEU A 1 116 ? -6.069 -2.492 -2.834 1.00 98.62 116 LEU A C 1
ATOM 862 O O . LEU A 1 116 ? -5.333 -1.903 -3.625 1.00 98.62 116 LEU A O 1
ATOM 866 N N . ASN A 1 117 ? -5.926 -3.793 -2.561 1.00 98.75 117 ASN A N 1
ATOM 867 C CA . ASN A 1 117 ? -4.959 -4.646 -3.259 1.00 98.75 117 ASN A CA 1
ATOM 868 C C . ASN A 1 117 ? -5.255 -4.719 -4.764 1.00 98.75 117 ASN A C 1
ATOM 870 O O . ASN A 1 117 ? -4.337 -4.609 -5.577 1.00 98.75 117 ASN A O 1
ATOM 874 N N . VAL A 1 118 ? -6.532 -4.839 -5.140 1.00 98.69 118 VAL A N 1
ATOM 875 C CA . VAL A 1 118 ? -6.963 -4.810 -6.546 1.00 98.69 118 VAL A CA 1
ATOM 876 C C . VAL A 1 118 ? -6.652 -3.452 -7.181 1.00 98.69 118 VAL A C 1
ATOM 878 O O . VAL A 1 118 ? -6.066 -3.410 -8.260 1.00 98.69 118 VAL A O 1
ATOM 881 N N . ALA A 1 119 ? -6.960 -2.339 -6.511 1.00 98.62 119 ALA A N 1
ATOM 882 C CA . ALA A 1 119 ? -6.635 -0.997 -6.994 1.00 98.62 119 ALA A CA 1
ATOM 883 C C . ALA A 1 119 ? -5.125 -0.818 -7.221 1.00 98.62 119 ALA A C 1
ATOM 885 O O . ALA A 1 119 ? -4.720 -0.279 -8.251 1.00 98.62 119 ALA A O 1
ATOM 886 N N . ALA A 1 120 ? -4.287 -1.313 -6.303 1.00 98.56 120 ALA A N 1
ATOM 887 C CA . ALA A 1 120 ? -2.834 -1.297 -6.453 1.00 98.56 120 ALA A CA 1
ATOM 888 C C . ALA A 1 120 ? -2.372 -2.127 -7.662 1.00 98.56 120 ALA A C 1
ATOM 890 O O . ALA A 1 120 ? -1.614 -1.623 -8.493 1.00 98.56 120 ALA A O 1
ATOM 891 N N . ALA A 1 121 ? -2.882 -3.353 -7.817 1.00 98.31 121 ALA A N 1
ATOM 892 C CA . ALA A 1 121 ? -2.564 -4.215 -8.955 1.00 98.31 121 ALA A CA 1
ATOM 893 C C . ALA A 1 121 ? -2.952 -3.574 -10.293 1.00 98.31 121 ALA A C 1
ATOM 895 O O . ALA A 1 121 ? -2.131 -3.511 -11.210 1.00 98.31 121 ALA A O 1
ATOM 896 N N . LEU A 1 122 ? -4.161 -3.020 -10.385 1.00 96.81 122 LEU A N 1
ATOM 897 C CA . LEU A 1 122 ? -4.627 -2.317 -11.578 1.00 96.81 122 LEU A CA 1
ATOM 898 C C . LEU A 1 122 ? -3.800 -1.062 -11.860 1.00 96.81 122 LEU A C 1
ATOM 900 O O . LEU A 1 122 ? -3.462 -0.806 -13.014 1.00 96.81 122 LEU A O 1
ATOM 904 N N . ARG A 1 123 ? -3.416 -0.298 -10.830 1.00 96.94 123 ARG A N 1
ATOM 905 C CA . ARG A 1 123 ? -2.607 0.915 -11.010 1.00 96.94 123 ARG A CA 1
ATOM 906 C C . ARG A 1 123 ? -1.208 0.614 -11.542 1.00 96.94 123 ARG A C 1
ATOM 908 O O . ARG A 1 123 ? -0.694 1.415 -12.328 1.00 96.94 123 ARG A O 1
ATOM 915 N N . VAL A 1 124 ? -0.599 -0.475 -11.073 1.00 96.75 124 VAL A N 1
ATOM 916 C CA . VAL A 1 124 ? 0.783 -0.861 -11.396 1.00 96.75 124 VAL A CA 1
ATOM 917 C C . VAL A 1 124 ? 0.851 -1.612 -12.723 1.00 96.75 124 VAL A C 1
ATOM 919 O O . VAL A 1 124 ? 1.655 -1.247 -13.577 1.00 96.75 124 VAL A O 1
ATOM 922 N N . PHE A 1 125 ? 0.008 -2.629 -12.910 1.00 94.81 125 PHE A N 1
ATOM 923 C CA . PHE A 1 125 ? 0.112 -3.557 -14.039 1.00 94.81 125 PHE A CA 1
ATOM 924 C C . PHE A 1 125 ? -0.906 -3.294 -15.152 1.00 94.81 125 PHE A C 1
ATOM 926 O O . PHE A 1 125 ? -0.620 -3.607 -16.303 1.00 94.81 125 PHE A O 1
ATOM 933 N N . GLY A 1 126 ? -2.058 -2.682 -14.856 1.00 93.25 126 GLY A N 1
ATOM 934 C CA . GLY A 1 126 ? -3.083 -2.365 -15.863 1.00 93.25 126 GLY A CA 1
ATOM 935 C C . GLY A 1 126 ? -2.538 -1.563 -17.056 1.00 93.25 126 GLY A C 1
ATOM 936 O O . GLY A 1 126 ? -2.743 -1.980 -18.194 1.00 93.25 126 GLY A O 1
ATOM 937 N N . PRO A 1 127 ? -1.757 -0.485 -16.833 1.00 90.19 127 PRO A N 1
ATOM 938 C CA . PRO A 1 127 ? -1.096 0.271 -17.900 1.00 90.19 127 PRO A CA 1
ATOM 939 C C . PRO A 1 127 ? -0.131 -0.510 -18.804 1.00 90.19 127 PRO A C 1
ATOM 941 O O . PRO A 1 127 ? 0.253 0.021 -19.841 1.00 90.19 127 PRO A O 1
ATOM 944 N N . LEU A 1 128 ? 0.295 -1.719 -18.418 1.00 88.56 128 LEU A N 1
ATOM 945 C CA . LEU A 1 128 ? 1.160 -2.573 -19.243 1.00 88.56 128 LEU A CA 1
ATOM 946 C C . LEU A 1 128 ? 0.369 -3.393 -20.266 1.00 88.56 128 LEU A C 1
ATOM 948 O O . LEU A 1 128 ? 0.959 -3.969 -21.177 1.00 88.56 128 LEU A O 1
ATOM 952 N N . LEU A 1 129 ? -0.954 -3.483 -20.107 1.00 87.56 129 LEU A N 1
ATOM 953 C CA . LEU A 1 129 ? -1.792 -4.271 -20.995 1.00 87.56 129 LEU A CA 1
ATOM 954 C C . LEU A 1 129 ? -2.005 -3.536 -22.331 1.00 87.56 129 LEU A C 1
ATOM 956 O O . LEU A 1 129 ? -2.299 -2.338 -22.334 1.00 87.56 129 LEU A O 1
ATOM 960 N N . PRO A 1 130 ? -1.941 -4.250 -23.469 1.00 72.81 130 PRO A N 1
ATOM 961 C CA . PRO A 1 130 ? -1.965 -3.669 -24.815 1.00 72.81 130 PRO A CA 1
ATOM 962 C C . PRO A 1 130 ? -3.314 -3.048 -25.221 1.00 72.81 130 PRO A C 1
ATOM 964 O O . PRO A 1 130 ? -3.432 -2.504 -26.313 1.00 72.81 130 PRO A O 1
ATOM 967 N N . PHE A 1 131 ? -4.329 -3.062 -24.348 1.00 66.62 131 PHE A N 1
ATOM 968 C CA . PHE A 1 131 ? -5.677 -2.542 -24.617 1.00 66.62 131 PHE A CA 1
ATOM 969 C C . PHE A 1 131 ? -5.783 -1.002 -24.651 1.00 66.62 131 PHE A C 1
ATOM 971 O O . PHE A 1 131 ? -6.880 -0.460 -24.546 1.00 66.62 131 PHE A O 1
ATOM 978 N N . GLY A 1 132 ? -4.663 -0.281 -24.776 1.00 62.31 132 GLY A N 1
ATOM 979 C CA . GLY A 1 132 ? -4.615 1.122 -25.215 1.00 62.31 132 GLY A CA 1
ATOM 980 C C . GLY A 1 132 ? -5.231 2.181 -24.291 1.00 62.31 132 GLY A C 1
ATOM 981 O O . GLY A 1 132 ? -5.107 3.370 -24.567 1.00 62.31 132 GLY A O 1
ATOM 982 N N . ALA A 1 133 ? -5.857 1.806 -23.178 1.00 82.06 133 ALA A N 1
ATOM 983 C CA . ALA A 1 133 ? -6.592 2.738 -22.334 1.00 82.06 133 ALA A CA 1
ATOM 984 C C . ALA A 1 133 ? -5.862 3.001 -21.005 1.00 82.06 133 ALA A C 1
ATOM 986 O O . ALA A 1 133 ? -6.365 2.678 -19.929 1.00 82.06 133 ALA A O 1
ATOM 987 N N . TYR A 1 134 ? -4.669 3.614 -21.064 1.00 89.12 134 TYR A N 1
ATOM 988 C CA . TYR A 1 134 ? -3.935 4.065 -19.864 1.00 89.12 134 TYR A CA 1
ATOM 989 C C . TYR A 1 134 ? -4.869 4.805 -18.893 1.00 89.12 134 TYR A C 1
ATOM 991 O O . TYR A 1 134 ? -4.960 4.470 -17.712 1.00 89.12 134 TYR A O 1
ATOM 999 N N . THR A 1 135 ? -5.627 5.763 -19.429 1.00 91.44 135 THR A N 1
ATOM 1000 C CA . THR A 1 135 ? -6.591 6.587 -18.695 1.00 91.44 135 THR A CA 1
ATOM 1001 C C . THR A 1 135 ? -7.702 5.756 -18.052 1.00 91.44 135 THR A C 1
ATOM 1003 O O . THR A 1 135 ? -8.051 5.998 -16.900 1.00 91.44 135 THR A O 1
ATOM 1006 N N . PHE A 1 136 ? -8.210 4.727 -18.737 1.00 93.31 136 PHE A N 1
ATOM 1007 C CA . PHE A 1 136 ? -9.215 3.818 -18.177 1.00 93.31 136 PHE A CA 1
ATOM 1008 C C . PHE A 1 136 ? -8.683 3.078 -16.948 1.00 93.31 136 PHE A C 1
ATOM 1010 O O . PHE A 1 136 ? -9.322 3.112 -15.898 1.00 93.31 136 PHE A O 1
ATOM 1017 N N . TRP A 1 137 ? -7.498 2.464 -17.036 1.00 94.12 137 TRP A N 1
ATOM 1018 C CA . TRP A 1 137 ? -6.908 1.734 -15.907 1.00 94.12 137 TRP A CA 1
ATOM 1019 C C . TRP A 1 137 ? -6.624 2.644 -14.714 1.00 94.12 137 TRP A C 1
ATOM 1021 O O . TRP A 1 137 ? -6.845 2.251 -13.567 1.00 94.12 137 TRP A O 1
ATOM 1031 N N . VAL A 1 138 ? -6.180 3.876 -14.977 1.00 94.19 138 VAL A N 1
ATOM 1032 C CA . VAL A 1 138 ? -5.969 4.889 -13.937 1.00 94.19 138 VAL A CA 1
ATOM 1033 C C . VAL A 1 138 ? -7.286 5.263 -13.255 1.00 94.19 138 VAL A C 1
ATOM 1035 O O . VAL A 1 138 ? -7.342 5.255 -12.024 1.00 94.19 138 VAL A O 1
ATOM 1038 N N . HIS A 1 139 ? -8.349 5.545 -14.014 1.00 95.69 139 HIS A N 1
ATOM 1039 C CA . HIS A 1 139 ? -9.654 5.883 -13.438 1.00 95.69 139 HIS A CA 1
ATOM 1040 C C . HIS A 1 139 ? -10.293 4.710 -12.702 1.00 95.69 139 HIS A C 1
ATOM 1042 O O . HIS A 1 139 ? -10.841 4.910 -11.621 1.00 95.69 139 HIS A O 1
ATOM 1048 N N . LEU A 1 140 ? -10.184 3.492 -13.231 1.00 96.56 140 LEU A N 1
ATOM 1049 C CA . LEU A 1 140 ? -10.708 2.295 -12.582 1.00 96.56 140 LEU A CA 1
ATOM 1050 C C . LEU A 1 140 ? -10.009 2.046 -11.239 1.00 96.56 140 LEU A C 1
ATOM 1052 O O . LEU A 1 140 ? -10.677 1.875 -10.219 1.00 96.56 140 LEU A O 1
ATOM 1056 N N . ALA A 1 141 ? -8.673 2.099 -11.211 1.00 97.62 141 ALA A N 1
ATOM 1057 C CA . ALA A 1 141 ? -7.910 1.976 -9.972 1.00 97.62 141 ALA A CA 1
ATOM 1058 C C . ALA A 1 141 ? -8.263 3.091 -8.970 1.00 97.62 141 ALA A C 1
ATOM 1060 O O . ALA A 1 141 ? -8.471 2.816 -7.788 1.00 97.62 141 ALA A O 1
ATOM 1061 N N . GLY A 1 142 ? -8.384 4.337 -9.442 1.00 98.06 142 GLY A N 1
ATOM 1062 C CA . GLY A 1 142 ? -8.784 5.482 -8.621 1.00 98.06 142 GLY A CA 1
ATOM 1063 C C . GLY A 1 142 ? -10.202 5.357 -8.054 1.00 98.06 142 GLY A C 1
ATOM 1064 O O . GLY A 1 142 ? -10.419 5.639 -6.879 1.00 98.06 142 GLY A O 1
ATOM 1065 N N . GLY A 1 143 ? -11.159 4.872 -8.845 1.00 98.56 143 GLY A N 1
ATOM 1066 C CA . GLY A 1 143 ? -12.533 4.634 -8.402 1.00 98.56 143 GLY A CA 1
ATOM 1067 C C . GLY A 1 143 ? -12.612 3.565 -7.313 1.00 98.56 143 GLY A C 1
ATOM 1068 O O . GLY A 1 143 ? -13.241 3.783 -6.277 1.00 98.56 143 GLY A O 1
ATOM 1069 N N . ILE A 1 144 ? -11.907 2.443 -7.492 1.00 98.69 144 ILE A N 1
ATOM 1070 C CA . ILE A 1 144 ? -11.833 1.376 -6.480 1.00 98.69 144 ILE A CA 1
ATOM 1071 C C . ILE A 1 144 ? -11.158 1.889 -5.199 1.00 98.69 144 ILE A C 1
ATOM 1073 O O . ILE A 1 144 ? -11.630 1.599 -4.097 1.00 98.69 144 ILE A O 1
ATOM 1077 N N . TRP A 1 145 ? -10.099 2.695 -5.329 1.00 98.44 145 TRP A N 1
ATOM 1078 C CA . TRP A 1 145 ? -9.455 3.358 -4.195 1.00 98.44 145 TRP A CA 1
ATOM 1079 C C . TRP A 1 145 ? -10.444 4.247 -3.429 1.00 98.44 145 TRP A C 1
ATOM 1081 O O . TRP A 1 145 ? -10.565 4.121 -2.212 1.00 98.44 145 TRP A O 1
ATOM 1091 N N . ILE A 1 146 ? -11.207 5.099 -4.118 1.00 98.56 146 ILE A N 1
ATOM 1092 C CA . ILE A 1 146 ? -12.217 5.962 -3.484 1.00 98.56 146 ILE A CA 1
ATOM 1093 C C . ILE A 1 146 ? -13.259 5.122 -2.736 1.00 98.56 146 ILE A C 1
ATOM 1095 O O . ILE A 1 146 ? -13.524 5.390 -1.565 1.00 98.56 146 ILE A O 1
ATOM 1099 N N . ILE A 1 147 ? -13.803 4.074 -3.364 1.00 98.50 147 ILE A N 1
ATOM 1100 C CA . ILE A 1 147 ? -14.777 3.170 -2.729 1.00 98.50 147 ILE A CA 1
ATOM 1101 C C . ILE A 1 147 ? -14.198 2.558 -1.449 1.00 98.50 147 ILE A C 1
ATOM 1103 O O . ILE A 1 147 ? -14.866 2.533 -0.415 1.00 98.50 147 ILE A O 1
ATOM 1107 N N . CYS A 1 148 ? -12.944 2.111 -1.489 1.00 97.94 148 CYS A N 1
ATOM 1108 C CA . CYS A 1 148 ? -12.255 1.551 -0.334 1.00 97.94 148 CYS A CA 1
ATOM 1109 C C . CYS A 1 148 ? -12.197 2.536 0.849 1.00 97.94 148 CYS A C 1
ATOM 1111 O O . CYS A 1 148 ? -12.561 2.180 1.974 1.00 97.94 148 CYS A O 1
ATOM 1113 N N . PHE A 1 149 ? -11.787 3.784 0.614 1.00 97.81 149 PHE A N 1
ATOM 1114 C CA . PHE A 1 149 ? -11.718 4.788 1.682 1.00 97.81 149 PHE A CA 1
ATOM 1115 C C . PHE A 1 149 ? -13.100 5.289 2.121 1.00 97.81 149 PHE A C 1
ATOM 1117 O O . PHE A 1 149 ? -13.286 5.588 3.298 1.00 97.81 149 PHE A O 1
ATOM 1124 N N . LEU A 1 150 ? -14.105 5.295 1.240 1.00 98.38 150 LEU A N 1
ATOM 1125 C CA . LEU A 1 150 ? -15.494 5.555 1.632 1.00 98.38 150 LEU A CA 1
ATOM 1126 C C . LEU A 1 150 ? -16.036 4.465 2.564 1.00 98.38 150 LEU A C 1
ATOM 1128 O O . LEU A 1 150 ? -16.693 4.787 3.556 1.00 98.38 150 LEU A O 1
ATOM 1132 N N . LEU A 1 151 ? -15.733 3.189 2.297 1.00 98.19 151 LEU A N 1
ATOM 1133 C CA . LEU A 1 151 ? -16.075 2.083 3.199 1.00 98.19 151 LEU A CA 1
ATOM 1134 C C . LEU A 1 151 ? -15.396 2.249 4.562 1.00 98.19 151 LEU A C 1
ATOM 1136 O O . LEU A 1 151 ? -16.053 2.071 5.590 1.00 98.19 151 LEU A O 1
ATOM 1140 N N . PHE A 1 152 ? -14.118 2.639 4.575 1.00 98.19 152 PHE A N 1
ATOM 1141 C CA . PHE A 1 152 ? -13.397 2.959 5.806 1.00 98.19 152 PHE A CA 1
ATOM 1142 C C . PHE A 1 152 ? -14.090 4.085 6.585 1.00 98.19 152 PHE A C 1
ATOM 1144 O O . PHE A 1 152 ? -14.473 3.880 7.737 1.00 98.19 152 PHE A O 1
ATOM 1151 N N . CYS A 1 153 ? -14.321 5.240 5.956 1.00 98.25 153 CYS A N 1
ATOM 1152 C CA . CYS A 1 153 ? -14.960 6.388 6.599 1.00 98.25 153 CYS A CA 1
ATOM 1153 C C . CYS A 1 153 ? -16.355 6.039 7.126 1.00 98.25 153 CYS A C 1
ATOM 1155 O O . CYS A 1 153 ? -16.671 6.347 8.271 1.00 98.25 153 CYS A O 1
ATOM 1157 N N . ARG A 1 154 ? -17.174 5.331 6.340 1.00 98.31 154 ARG A N 1
ATOM 1158 C CA . ARG A 1 154 ? -18.524 4.915 6.750 1.00 98.31 154 ARG A CA 1
ATOM 1159 C C . ARG A 1 154 ? -18.519 4.090 8.041 1.00 98.31 154 ARG A C 1
ATOM 1161 O O . ARG A 1 154 ? -19.433 4.234 8.848 1.00 98.31 154 ARG A O 1
ATOM 1168 N N . VAL A 1 155 ? -17.532 3.212 8.221 1.00 98.00 155 VAL A N 1
ATOM 1169 C CA . VAL A 1 155 ? -17.435 2.331 9.396 1.00 98.00 155 VAL A CA 1
ATOM 1170 C C . VAL A 1 155 ? -16.783 3.043 10.577 1.00 98.00 155 VAL A C 1
ATOM 1172 O O . VAL A 1 155 ? -17.284 2.951 11.696 1.00 98.00 155 VAL A O 1
ATOM 1175 N N . TYR A 1 156 ? -15.672 3.742 10.348 1.00 97.94 156 TYR A N 1
ATOM 1176 C CA . TY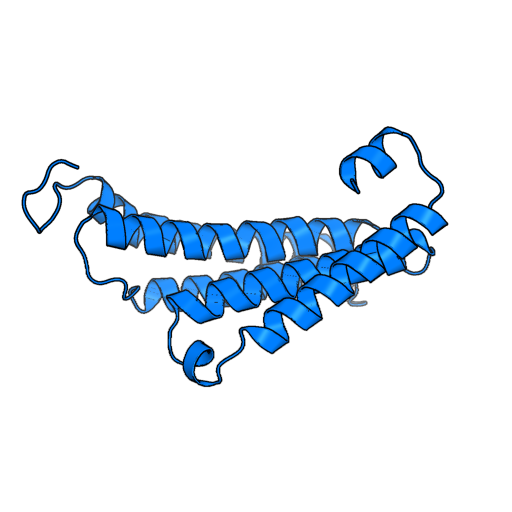R A 1 156 ? -14.828 4.242 11.430 1.00 97.94 156 TYR A CA 1
ATOM 1177 C C . TYR A 1 156 ? -15.154 5.662 11.878 1.00 97.94 156 TYR A C 1
ATOM 1179 O O . TYR A 1 156 ? -14.925 5.964 13.044 1.00 97.94 156 TYR A O 1
ATOM 1187 N N . LEU A 1 157 ? -15.754 6.508 11.036 1.00 97.06 157 LEU A N 1
ATOM 1188 C CA . LEU A 1 157 ? -16.187 7.844 11.456 1.00 97.06 157 LEU A CA 1
ATOM 1189 C C . LEU A 1 157 ? -17.122 7.799 12.683 1.00 97.06 157 LEU A C 1
ATOM 1191 O O . LEU A 1 157 ? -16.788 8.416 13.690 1.00 97.06 157 LEU A O 1
ATOM 1195 N N . PRO A 1 158 ? -18.220 7.013 12.710 1.00 96.44 158 PRO A N 1
ATOM 1196 C CA . PRO A 1 158 ? -19.064 6.937 13.906 1.00 96.44 158 PRO A CA 1
ATOM 1197 C C . PRO A 1 158 ? -18.374 6.277 15.110 1.00 96.44 158 PRO A C 1
ATOM 1199 O O . PRO A 1 158 ? -18.792 6.516 16.239 1.00 96.44 158 PRO A O 1
ATOM 1202 N N . ILE A 1 159 ? -17.352 5.439 14.897 1.00 95.88 159 ILE A N 1
ATOM 1203 C CA . ILE A 1 159 ? -16.570 4.829 15.985 1.00 95.88 159 ILE A CA 1
ATOM 1204 C C . ILE A 1 159 ? -15.674 5.876 16.645 1.00 95.88 159 ILE A C 1
ATOM 1206 O O . ILE A 1 159 ? -15.593 5.908 17.867 1.00 95.88 159 ILE A O 1
ATOM 1210 N N . LEU A 1 160 ? -15.016 6.710 15.840 1.00 95.69 160 LEU A N 1
ATOM 1211 C CA . LEU A 1 160 ? -14.056 7.717 16.292 1.00 95.69 160 LEU A CA 1
ATOM 1212 C C . LEU A 1 160 ? -14.725 9.002 16.796 1.00 95.69 160 LEU A C 1
ATOM 1214 O O . LEU A 1 160 ? -14.098 9.772 17.510 1.00 95.69 160 LEU A O 1
ATOM 1218 N N . SER A 1 161 ? -15.987 9.242 16.434 1.00 95.88 161 SER A N 1
ATOM 1219 C CA . SER A 1 161 ? -16.764 10.400 16.898 1.00 95.88 161 SER A CA 1
ATOM 1220 C C . SER A 1 161 ? -17.608 10.122 18.147 1.00 95.88 161 SER A C 1
ATOM 1222 O O . SER A 1 161 ? -18.440 10.949 18.516 1.00 95.88 161 SER A O 1
ATOM 1224 N N . ARG A 1 162 ? -17.459 8.954 18.779 1.00 92.69 162 ARG A N 1
ATOM 1225 C CA . ARG A 1 162 ? -18.192 8.579 19.996 1.00 92.69 162 ARG A CA 1
ATOM 1226 C C . ARG A 1 162 ? -17.207 8.237 21.110 1.00 92.69 162 ARG A C 1
ATOM 1228 O O . ARG A 1 162 ? -16.135 7.724 20.796 1.00 92.69 162 ARG A O 1
ATOM 1235 N N . PRO A 1 163 ? -17.587 8.447 22.384 1.00 93.50 163 PRO A N 1
ATOM 1236 C CA . PRO A 1 163 ? -16.773 8.011 23.507 1.00 93.50 163 PRO A CA 1
ATOM 1237 C C . PRO A 1 163 ? -16.428 6.528 23.402 1.00 93.50 163 PRO A C 1
ATOM 1239 O O . PRO A 1 163 ? -17.224 5.718 22.897 1.00 93.50 163 PRO A O 1
ATOM 1242 N N . ARG A 1 164 ? -15.253 6.169 23.915 1.00 95.19 164 ARG A N 1
ATOM 1243 C CA . ARG A 1 164 ? -14.842 4.772 24.049 1.00 95.19 164 ARG A CA 1
ATOM 1244 C C . ARG A 1 164 ? -15.901 3.927 24.751 1.00 95.19 164 ARG A C 1
ATOM 1246 O O . ARG A 1 164 ? -16.545 4.360 25.705 1.00 95.19 164 ARG A O 1
ATOM 1253 N N . ILE A 1 165 ? -16.025 2.672 24.321 1.00 94.50 165 ILE A N 1
ATOM 1254 C CA . ILE A 1 165 ? -17.003 1.745 24.913 1.00 94.50 165 ILE A CA 1
ATOM 1255 C C . ILE A 1 165 ? -16.606 1.234 26.300 1.00 94.50 165 ILE A C 1
ATOM 1257 O O . ILE A 1 165 ? -17.449 0.692 27.004 1.00 94.50 165 ILE A O 1
ATOM 1261 N N . ASP A 1 166 ? -15.339 1.393 26.685 1.00 92.94 166 ASP A N 1
ATOM 1262 C CA . ASP A 1 166 ? -14.815 0.983 27.990 1.00 92.94 166 ASP A CA 1
ATOM 1263 C C . ASP A 1 166 ? -14.797 2.123 29.024 1.00 92.94 166 ASP A C 1
ATOM 1265 O O . ASP A 1 166 ? -14.301 1.931 30.132 1.00 92.94 166 ASP A O 1
ATOM 1269 N N . GLY A 1 167 ? -15.310 3.307 28.665 1.00 89.44 167 GLY A N 1
ATOM 1270 C CA . GLY A 1 167 ? -15.415 4.467 29.555 1.00 89.44 167 GLY A CA 1
ATOM 1271 C C . GLY A 1 167 ? -14.082 5.117 29.944 1.00 89.44 167 GLY A C 1
ATOM 1272 O O . GLY A 1 167 ? -14.069 6.014 30.785 1.00 89.44 167 GLY A O 1
ATOM 1273 N N . LYS A 1 168 ? -12.954 4.685 29.366 1.00 89.44 168 LYS A N 1
ATOM 1274 C CA . LYS A 1 168 ? -11.643 5.306 29.607 1.00 89.44 168 LYS A CA 1
ATOM 1275 C C . LYS A 1 168 ? -11.504 6.618 28.822 1.00 89.44 168 LYS A C 1
ATOM 1277 O O . LYS A 1 168 ? -12.240 6.813 27.858 1.00 89.44 168 LYS A O 1
ATOM 1282 N N . PRO A 1 169 ? -10.551 7.500 29.183 1.00 84.12 169 PRO A N 1
ATOM 1283 C CA . PRO A 1 169 ? -10.265 8.698 28.398 1.00 84.12 169 PRO A CA 1
ATOM 1284 C C . PRO A 1 169 ? -9.925 8.362 26.938 1.00 84.12 169 PRO A C 1
ATOM 1286 O O . PRO A 1 169 ? -9.120 7.459 26.681 1.00 84.12 169 PRO A O 1
ATOM 1289 N N . GLY A 1 170 ? -10.525 9.104 26.004 1.00 72.25 170 GLY A N 1
ATOM 1290 C CA . GLY A 1 170 ? -10.373 8.933 24.555 1.00 72.25 170 GLY A CA 1
ATOM 1291 C C . GLY A 1 170 ? -11.700 8.958 23.814 1.00 72.25 170 GLY A C 1
ATOM 1292 O O . GLY A 1 170 ? -12.672 8.340 24.306 1.00 72.25 170 GLY A O 1
#

pLDDT: mean 93.83, std 7.95, range [59.69, 98.75]

Foldseek 3Di:
DLVVCVVVVHQLQVSLVVLLVVLVVLVVVCVVVDDPCQVVALLRVLLVQLSVLSSVLSNQSNCVSVVNDDNQLSVLSCVQRNVVSNVLSVCLQCLQVVLVHPSHDDPLLSVLSVLSSVLSCLLRCVCVDPPPCNVVSPVSSVVSNVSSVVSVCVPRVVSNPDHRPVNDDD

Radius of gyration: 18.21 Å; chains: 1; bounding box: 44×33×55 Å